Protein AF-A0A0Q9WEP9-F1 (afdb_monomer)

Foldseek 3Di:
DVVVVVVVVVVVVPPDDPDDADDDDDWDDDDPDVQQKDWPDFDWADPDPRDIKTKTKIAGAAKAQWDKDWDFDWDADPPGTDTPDDTDIDTLLVCLVPVVPDPVSNVVCVVFVVQWPSNHHDTDHHRDMTITTDD

Mean predicted aligned error: 8.45 Å

Secondary structure (DSSP, 8-state):
-HHHHHHHHHHHHT-----------------S-TTTEEEEEEEEEE-S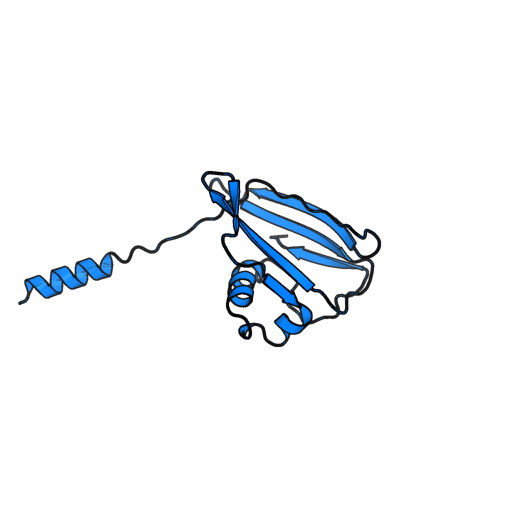SS-EEEEEEEEESS-BS--EEEE--EEEETTEEEESSPPEEEEHHHHHH-GGGSHHHHHHHHHHGGGBS--SPSPBPTT-EEEES--

Structure (mmCIF, N/CA/C/O backbone):
data_AF-A0A0Q9WEP9-F1
#
_entry.id   AF-A0A0Q9WEP9-F1
#
loop_
_atom_site.group_PDB
_atom_site.id
_atom_site.type_symbol
_atom_site.label_atom_id
_atom_site.label_alt_id
_atom_site.label_comp_id
_atom_site.label_asym_id
_atom_site.label_entity_id
_atom_site.label_seq_id
_atom_site.pdbx_PDB_ins_code
_atom_site.Cartn_x
_atom_site.Cartn_y
_atom_site.Cartn_z
_atom_site.occupancy
_atom_site.B_iso_or_equiv
_atom_site.auth_seq_id
_atom_site.auth_comp_id
_atom_site.auth_asym_id
_atom_site.auth_atom_id
_atom_site.pdbx_PDB_model_num
ATOM 1 N N . MET A 1 1 ? 40.816 -26.099 -26.192 1.00 50.97 1 MET A N 1
ATOM 2 C CA . MET A 1 1 ? 39.648 -26.533 -25.386 1.00 50.97 1 MET A CA 1
ATOM 3 C C . MET A 1 1 ? 39.624 -26.036 -23.935 1.00 50.97 1 MET A C 1
ATOM 5 O O . MET A 1 1 ? 38.538 -25.763 -23.463 1.00 50.97 1 MET A O 1
ATOM 9 N N . ARG A 1 2 ? 40.739 -25.862 -23.199 1.00 58.19 2 ARG A N 1
ATOM 10 C CA . ARG A 1 2 ? 40.699 -25.358 -21.796 1.00 58.19 2 ARG A CA 1
ATOM 11 C C . ARG A 1 2 ? 40.365 -23.860 -21.638 1.00 58.19 2 ARG A C 1
ATOM 13 O O . ARG A 1 2 ? 39.718 -23.481 -20.671 1.00 58.19 2 ARG A O 1
ATOM 20 N N . SER A 1 3 ? 40.768 -23.018 -22.593 1.00 58.81 3 SER A N 1
ATOM 21 C CA . SER A 1 3 ? 40.559 -21.557 -22.539 1.00 58.81 3 SER A CA 1
ATOM 22 C C . SER A 1 3 ? 39.092 -21.137 -22.751 1.00 58.81 3 SER A C 1
ATOM 24 O O . SER A 1 3 ? 38.625 -20.189 -22.123 1.00 58.81 3 SER A O 1
ATOM 26 N N . THR A 1 4 ? 38.330 -21.890 -23.551 1.00 59.41 4 THR A N 1
ATOM 27 C CA . THR A 1 4 ? 36.912 -21.609 -23.839 1.00 59.41 4 THR A CA 1
ATOM 28 C C . THR A 1 4 ? 36.014 -21.837 -22.622 1.00 59.41 4 THR A C 1
ATOM 30 O O . THR A 1 4 ? 35.116 -21.040 -22.376 1.00 59.41 4 THR A O 1
ATOM 33 N N . HIS A 1 5 ? 36.288 -22.858 -21.801 1.00 65.56 5 HIS A N 1
ATOM 34 C CA . HIS A 1 5 ? 35.542 -23.092 -20.556 1.00 65.56 5 HIS A CA 1
ATOM 35 C C . HIS A 1 5 ? 35.777 -21.992 -19.514 1.00 65.56 5 HIS A C 1
ATOM 37 O O . HIS A 1 5 ? 34.838 -21.606 -18.824 1.00 65.56 5 HIS A O 1
ATOM 43 N N . LEU A 1 6 ? 36.997 -21.445 -19.435 1.00 61.25 6 LEU A N 1
ATOM 44 C CA . LEU A 1 6 ? 37.319 -20.343 -18.522 1.00 61.25 6 LEU A CA 1
ATOM 45 C C . LEU A 1 6 ? 36.581 -19.053 -18.918 1.00 61.25 6 LEU A C 1
ATOM 47 O O . LEU A 1 6 ? 36.056 -18.348 -18.061 1.00 61.25 6 LEU A O 1
ATOM 51 N N . ALA A 1 7 ? 36.493 -18.779 -20.224 1.00 61.88 7 ALA A N 1
ATOM 52 C CA . ALA A 1 7 ? 35.756 -17.638 -20.759 1.00 61.88 7 ALA A CA 1
ATOM 53 C C . ALA A 1 7 ? 34.242 -17.750 -20.507 1.00 61.88 7 ALA A C 1
ATOM 55 O O . ALA A 1 7 ? 33.616 -16.764 -20.127 1.00 61.88 7 ALA A O 1
ATOM 56 N N . ILE A 1 8 ? 33.664 -18.951 -20.645 1.00 63.12 8 ILE A N 1
ATOM 57 C CA . ILE A 1 8 ? 32.248 -19.214 -20.333 1.00 63.12 8 ILE A CA 1
ATOM 58 C C . ILE A 1 8 ? 31.982 -19.044 -18.830 1.00 63.12 8 ILE A C 1
ATOM 60 O O . ILE A 1 8 ? 31.014 -18.386 -18.459 1.00 63.12 8 ILE A O 1
ATOM 64 N N . LEU A 1 9 ? 32.865 -19.555 -17.963 1.00 62.09 9 LEU A N 1
ATOM 65 C CA . LEU A 1 9 ? 32.737 -19.424 -16.506 1.00 62.09 9 LEU A CA 1
ATOM 66 C C . LEU A 1 9 ? 32.797 -17.949 -16.053 1.00 62.09 9 LEU A C 1
ATOM 68 O O . LEU A 1 9 ? 31.994 -17.502 -15.232 1.00 62.09 9 LEU A O 1
ATOM 72 N N . LEU A 1 10 ? 33.708 -17.165 -16.640 1.00 60.44 10 LEU A N 1
ATOM 73 C CA . LEU A 1 10 ? 33.818 -15.720 -16.408 1.00 60.44 10 LEU A CA 1
ATOM 74 C C . LEU A 1 10 ? 32.613 -14.944 -16.961 1.00 60.44 10 LEU A C 1
ATOM 76 O O . LEU A 1 10 ? 32.211 -13.946 -16.366 1.00 60.44 10 LEU A O 1
ATOM 80 N N . PHE A 1 11 ? 32.015 -15.401 -18.064 1.00 60.25 11 PHE A N 1
ATOM 81 C CA . PHE A 1 11 ? 30.788 -14.823 -18.616 1.00 60.25 11 PHE A CA 1
ATOM 82 C C . PHE A 1 11 ? 29.581 -15.089 -17.703 1.00 60.25 11 PHE A C 1
ATOM 84 O O . PHE A 1 11 ? 28.793 -14.179 -17.457 1.00 60.25 11 PHE A O 1
ATOM 91 N N . THR A 1 12 ? 29.481 -16.285 -17.110 1.00 59.81 12 THR A N 1
ATOM 92 C CA . THR A 1 12 ? 28.426 -16.617 -16.135 1.00 59.81 12 THR A CA 1
ATOM 93 C C . THR A 1 12 ? 28.570 -15.877 -14.802 1.00 59.81 12 THR A C 1
ATOM 95 O O . THR A 1 12 ? 27.563 -15.512 -14.202 1.00 59.81 12 THR A O 1
ATOM 98 N N . LEU A 1 13 ? 29.799 -15.570 -14.361 1.00 58.97 13 LEU A N 1
ATOM 99 C CA . LEU A 1 13 ? 30.054 -14.795 -13.135 1.00 58.97 13 LEU A CA 1
ATOM 100 C C . LEU A 1 13 ? 29.654 -13.310 -13.273 1.00 58.97 13 LEU A C 1
ATOM 102 O O . LEU A 1 13 ? 29.480 -12.615 -12.277 1.00 58.97 13 LEU A O 1
ATOM 106 N N . LYS A 1 14 ? 29.468 -12.824 -14.507 1.00 56.44 14 LYS A N 1
ATOM 107 C CA . LYS A 1 14 ? 28.965 -11.476 -14.806 1.00 56.44 14 LYS A CA 1
ATOM 108 C C . LYS A 1 14 ? 27.436 -11.378 -14.884 1.00 56.44 14 LYS A C 1
ATOM 110 O O . LYS A 1 14 ? 26.941 -10.351 -15.352 1.00 56.44 14 LYS A O 1
ATOM 115 N N . LEU A 1 15 ? 26.671 -12.370 -14.410 1.00 62.28 15 LEU A N 1
ATOM 116 C CA . LEU A 1 15 ? 25.265 -12.135 -14.057 1.00 62.28 15 LEU A CA 1
ATOM 117 C C . LEU A 1 15 ? 25.224 -11.181 -12.852 1.00 62.28 15 LEU A C 1
ATOM 119 O O . LEU A 1 15 ? 25.145 -11.586 -11.696 1.00 62.28 15 LEU A O 1
ATOM 123 N N . GLY A 1 16 ? 25.350 -9.885 -13.133 1.00 63.19 16 GLY A N 1
ATOM 124 C CA . GLY A 1 16 ? 25.212 -8.837 -12.140 1.00 63.19 16 GLY A CA 1
ATOM 125 C C . GLY A 1 16 ? 23.806 -8.875 -11.559 1.00 63.19 16 GLY A C 1
ATOM 126 O O . GLY A 1 16 ? 22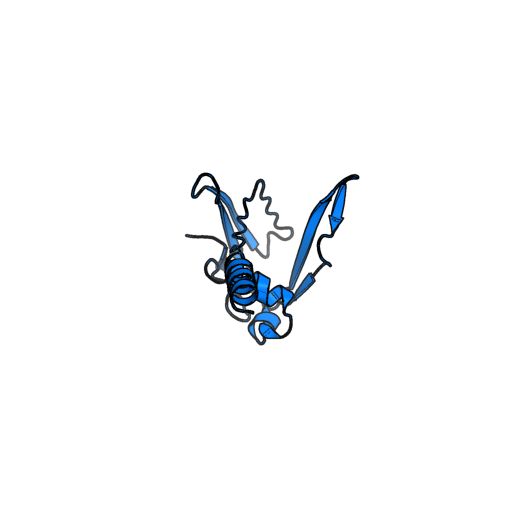.818 -8.820 -12.291 1.00 63.19 16 GLY A O 1
ATOM 127 N N . LEU A 1 17 ? 23.719 -8.962 -10.235 1.00 65.44 17 LEU A N 1
ATOM 128 C CA . LEU A 1 17 ? 22.474 -8.772 -9.509 1.00 65.44 17 LEU A CA 1
ATOM 129 C C . LEU A 1 17 ? 21.984 -7.340 -9.772 1.00 65.44 17 LEU A C 1
ATOM 131 O O . LEU A 1 17 ? 22.562 -6.375 -9.272 1.00 65.44 17 LEU A O 1
ATOM 135 N N . VAL A 1 18 ? 20.934 -7.188 -10.580 1.00 63.19 18 VAL A N 1
ATOM 136 C CA . VAL A 1 18 ? 20.283 -5.890 -10.782 1.00 63.19 18 VAL A CA 1
ATOM 137 C C . VAL A 1 18 ? 19.438 -5.603 -9.547 1.00 63.19 18 VAL A C 1
ATOM 139 O O . VAL A 1 18 ? 18.323 -6.102 -9.409 1.00 63.19 18 VAL A O 1
ATOM 142 N N . VAL A 1 19 ? 19.977 -4.802 -8.630 1.00 69.31 19 VAL A N 1
ATOM 143 C CA . VAL A 1 19 ? 19.222 -4.297 -7.480 1.00 69.31 19 VAL A CA 1
ATOM 144 C C . VAL A 1 19 ? 18.476 -3.039 -7.919 1.00 69.31 19 VAL A C 1
ATOM 146 O O . VAL A 1 19 ? 19.058 -1.963 -8.049 1.00 69.31 19 VAL A O 1
ATOM 149 N N . GLY A 1 20 ? 17.179 -3.178 -8.192 1.00 68.31 20 GLY A N 1
ATOM 150 C CA . GLY A 1 20 ? 16.293 -2.041 -8.428 1.00 68.31 20 GLY A CA 1
ATOM 151 C C . GLY A 1 20 ? 15.905 -1.372 -7.108 1.00 68.31 20 GLY A C 1
ATOM 152 O O . GLY A 1 20 ? 15.468 -2.050 -6.183 1.00 68.31 20 GLY A O 1
ATOM 153 N N . SER A 1 21 ? 16.039 -0.046 -7.022 1.00 74.75 21 SER A N 1
ATOM 154 C CA . SER A 1 21 ? 15.514 0.755 -5.906 1.00 74.75 21 SER A CA 1
ATOM 155 C C . SER A 1 21 ? 14.370 1.631 -6.401 1.00 74.75 21 SER A C 1
ATOM 157 O O . SER A 1 21 ? 14.498 2.298 -7.428 1.00 74.75 21 SER A O 1
ATOM 159 N N . PHE A 1 22 ? 13.271 1.667 -5.651 1.00 81.62 22 PHE A N 1
ATOM 160 C CA . PHE A 1 22 ? 12.124 2.527 -5.930 1.00 81.62 22 PHE A CA 1
ATOM 161 C C . PHE A 1 22 ? 12.108 3.702 -4.955 1.00 81.62 22 PHE A C 1
ATOM 163 O O . PHE A 1 22 ? 12.364 3.531 -3.764 1.00 81.62 22 PHE A O 1
ATOM 170 N N . LYS A 1 23 ? 11.818 4.902 -5.467 1.00 87.81 23 LYS A N 1
ATOM 171 C CA . LYS A 1 23 ? 11.669 6.113 -4.659 1.00 87.81 23 LYS A CA 1
ATOM 172 C C . LYS A 1 23 ? 10.412 6.857 -5.080 1.00 87.81 23 LYS A C 1
ATOM 174 O O . LYS A 1 23 ? 10.289 7.277 -6.230 1.00 87.81 23 LYS A O 1
ATOM 179 N N . PHE A 1 24 ? 9.497 7.040 -4.139 1.00 91.12 24 PHE A N 1
ATOM 180 C CA . PHE A 1 24 ? 8.252 7.768 -4.365 1.00 91.12 24 PHE A CA 1
ATOM 181 C C . PHE A 1 24 ? 8.497 9.279 -4.300 1.00 91.12 24 PHE A C 1
ATOM 183 O O . PHE A 1 24 ? 9.245 9.748 -3.445 1.00 91.12 24 PHE A O 1
ATOM 190 N N . GLN A 1 25 ? 7.905 10.052 -5.208 1.00 91.38 25 GLN A N 1
ATOM 191 C CA . GLN A 1 25 ? 8.075 11.514 -5.231 1.00 91.38 25 GLN A CA 1
ATOM 192 C C . GLN A 1 25 ? 6.856 12.254 -4.693 1.00 91.38 25 GLN A C 1
ATOM 194 O O . GLN A 1 25 ? 7.005 13.284 -4.047 1.00 91.38 25 GLN A O 1
ATOM 199 N N . ASN A 1 26 ? 5.666 11.728 -4.967 1.00 93.25 26 ASN A N 1
ATOM 200 C CA . ASN A 1 26 ? 4.408 12.319 -4.555 1.00 93.25 26 ASN A CA 1
ATOM 201 C C . ASN A 1 26 ? 3.427 11.211 -4.162 1.00 93.25 26 ASN A C 1
ATOM 203 O O . ASN A 1 26 ? 3.511 10.097 -4.685 1.00 93.25 26 ASN A O 1
ATOM 207 N N . LEU A 1 27 ? 2.531 11.529 -3.236 1.00 94.75 27 LEU A N 1
ATOM 208 C CA . LEU A 1 27 ? 1.476 10.659 -2.748 1.00 94.75 27 LEU A CA 1
ATOM 209 C C . LEU A 1 27 ? 0.246 11.522 -2.468 1.00 94.75 27 LEU A C 1
ATOM 211 O O . LEU A 1 27 ? 0.327 12.495 -1.725 1.00 94.75 27 LEU A O 1
ATOM 215 N N . GLU A 1 28 ? -0.882 11.132 -3.045 1.00 95.25 28 GLU A N 1
ATOM 216 C CA . GLU A 1 28 ? -2.175 11.772 -2.841 1.00 95.25 28 GLU A CA 1
ATOM 217 C C . GLU A 1 28 ? -3.193 10.693 -2.470 1.00 95.25 28 GLU A C 1
ATOM 219 O O . GLU A 1 28 ? -3.284 9.666 -3.146 1.00 95.25 28 GLU A O 1
ATOM 224 N N . CYS A 1 29 ? -3.943 10.915 -1.391 1.00 95.00 29 CYS A N 1
ATOM 225 C CA . CYS A 1 29 ? -4.970 9.994 -0.919 1.00 95.00 29 CYS A CA 1
ATOM 226 C C . CYS A 1 29 ? -6.302 10.720 -0.826 1.00 95.00 29 CYS A C 1
ATOM 228 O O . CYS A 1 29 ? -6.410 11.749 -0.161 1.00 9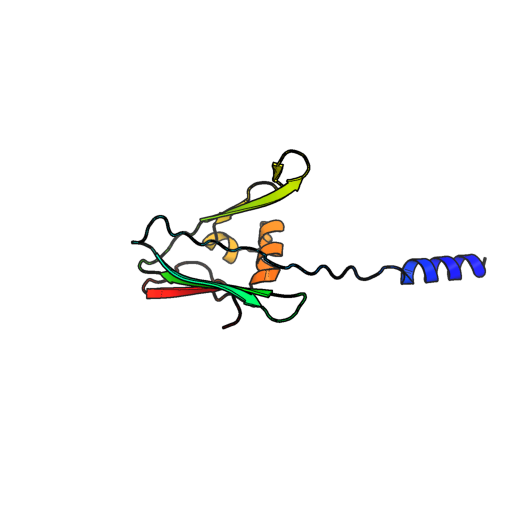5.00 29 CYS A O 1
ATOM 230 N N . THR A 1 30 ? -7.328 10.159 -1.454 1.00 94.25 30 THR A N 1
ATOM 231 C CA . THR A 1 30 ? -8.678 10.714 -1.443 1.00 94.25 30 THR A CA 1
ATOM 232 C C . THR A 1 30 ? -9.678 9.634 -1.058 1.00 94.25 30 THR A C 1
ATOM 234 O O . THR A 1 30 ? -9.571 8.480 -1.470 1.00 94.25 30 THR A O 1
ATOM 237 N N . VAL A 1 31 ? -10.660 10.010 -0.239 1.00 93.94 31 VAL A N 1
ATOM 238 C CA . VAL A 1 31 ? -11.793 9.148 0.099 1.00 93.94 31 VAL A CA 1
ATOM 239 C C . VAL A 1 31 ? -13.049 9.784 -0.466 1.00 93.94 31 VAL A C 1
ATOM 241 O O . VAL A 1 31 ? -13.488 10.836 -0.012 1.00 93.94 31 VAL A O 1
ATOM 244 N N . HIS A 1 32 ? -13.633 9.129 -1.466 1.00 93.00 32 HIS A N 1
ATOM 245 C CA . HIS A 1 32 ? -14.828 9.629 -2.146 1.00 93.00 32 HIS A CA 1
ATOM 246 C C . HIS A 1 32 ? -16.107 9.462 -1.321 1.00 93.00 32 HIS A C 1
ATOM 248 O O . HIS A 1 32 ? -17.062 10.204 -1.522 1.00 93.00 32 HIS A O 1
ATOM 254 N N . ILE A 1 33 ? -16.133 8.498 -0.394 1.00 92.69 33 ILE A N 1
ATOM 255 C CA . ILE A 1 33 ? -17.293 8.211 0.457 1.00 92.69 33 ILE A CA 1
ATOM 256 C C . ILE A 1 33 ? -16.852 8.277 1.929 1.00 92.69 33 ILE A C 1
ATOM 258 O O . ILE A 1 33 ? -16.525 7.246 2.522 1.00 92.69 33 ILE A O 1
ATOM 262 N N . PRO A 1 34 ? -16.856 9.475 2.550 1.00 92.38 34 PRO A N 1
ATOM 263 C CA . PRO A 1 34 ? -16.369 9.684 3.921 1.00 92.38 34 PRO A CA 1
ATOM 264 C C . PRO A 1 34 ? -17.143 8.926 5.005 1.00 92.38 34 PRO A C 1
ATOM 266 O O . PRO A 1 34 ? -16.714 8.876 6.160 1.00 92.38 34 PRO A O 1
ATOM 269 N N . ARG A 1 35 ? -18.311 8.377 4.653 1.00 94.44 35 ARG A N 1
ATOM 270 C CA . ARG A 1 35 ? -19.125 7.532 5.526 1.00 94.44 35 ARG A CA 1
ATOM 271 C C . ARG A 1 35 ? -18.497 6.154 5.751 1.00 94.44 35 ARG A C 1
ATOM 273 O O . ARG A 1 35 ? -18.651 5.621 6.838 1.00 94.44 35 ARG A O 1
ATOM 280 N N . ILE A 1 36 ? -17.783 5.610 4.762 1.00 92.50 36 ILE A N 1
ATOM 281 C CA . ILE A 1 36 ? -17.214 4.253 4.822 1.00 92.50 36 ILE A CA 1
ATOM 282 C C . ILE A 1 36 ? -15.840 4.269 5.497 1.00 92.50 36 ILE A C 1
ATOM 284 O O . ILE A 1 36 ? -15.540 3.398 6.310 1.00 92.50 36 ILE A O 1
ATOM 288 N N . ALA A 1 37 ? -15.011 5.266 5.183 1.00 94.94 37 ALA A N 1
ATOM 289 C CA . ALA A 1 37 ? -13.663 5.385 5.726 1.00 94.94 37 ALA A CA 1
ATOM 290 C C . ALA A 1 37 ? -13.216 6.850 5.859 1.00 94.94 37 ALA A C 1
ATOM 292 O O . ALA A 1 37 ? -13.806 7.754 5.263 1.00 94.94 37 ALA A O 1
ATOM 293 N N . SER A 1 38 ? -12.155 7.089 6.625 1.00 96.25 38 SER A N 1
ATOM 294 C CA . SER A 1 38 ? -11.385 8.339 6.641 1.00 96.25 38 SER A CA 1
ATOM 295 C C . SER A 1 38 ? -9.890 8.056 6.508 1.00 96.25 38 SER A C 1
ATOM 297 O O . SER A 1 38 ? -9.419 6.984 6.881 1.00 96.25 38 SER A O 1
ATOM 299 N N . VAL A 1 39 ? -9.143 9.010 5.949 1.00 96.50 39 VAL A N 1
ATOM 300 C CA . VAL A 1 39 ? -7.676 8.948 5.884 1.00 96.50 39 VAL A CA 1
ATOM 301 C C . VAL A 1 39 ? -7.117 9.608 7.139 1.00 96.50 39 VAL A C 1
ATOM 303 O O . VAL A 1 39 ? -7.333 10.798 7.337 1.00 96.50 39 VAL A O 1
ATOM 306 N N . GLU A 1 40 ? -6.405 8.846 7.963 1.00 95.38 40 GLU A N 1
ATOM 307 C CA . GLU A 1 40 ? -5.715 9.344 9.163 1.00 95.38 40 GLU A CA 1
ATOM 308 C C . GLU A 1 40 ? -4.262 9.717 8.851 1.00 95.38 40 GLU A C 1
ATOM 310 O O . GLU A 1 40 ? -3.736 10.711 9.346 1.00 95.38 40 GLU A O 1
ATOM 315 N N . GLU A 1 41 ? -3.603 8.935 7.993 1.00 95.06 41 GLU A N 1
ATOM 316 C CA . GLU A 1 41 ? -2.233 9.197 7.561 1.00 95.06 41 GLU A CA 1
ATOM 317 C C . GLU A 1 41 ? -2.101 8.941 6.061 1.00 95.06 41 GLU A C 1
ATOM 319 O O . GLU A 1 41 ? -2.538 7.912 5.548 1.00 95.06 41 GLU A O 1
ATOM 324 N N . CYS A 1 42 ? -1.501 9.896 5.354 1.00 96.25 42 CYS A N 1
ATOM 325 C CA . CYS A 1 42 ? -1.134 9.776 3.949 1.00 96.25 42 CYS A CA 1
ATOM 326 C C . CYS A 1 42 ? 0.116 10.610 3.700 1.00 96.25 42 CYS A C 1
ATOM 328 O O . CYS A 1 42 ? 0.044 11.815 3.455 1.00 96.25 42 CYS A O 1
ATOM 330 N N . ARG A 1 43 ? 1.287 9.987 3.831 1.00 95.19 43 ARG A N 1
ATOM 331 C CA . ARG A 1 43 ? 2.558 10.682 3.608 1.00 95.19 43 ARG A CA 1
ATOM 332 C C . ARG A 1 43 ? 3.674 9.749 3.177 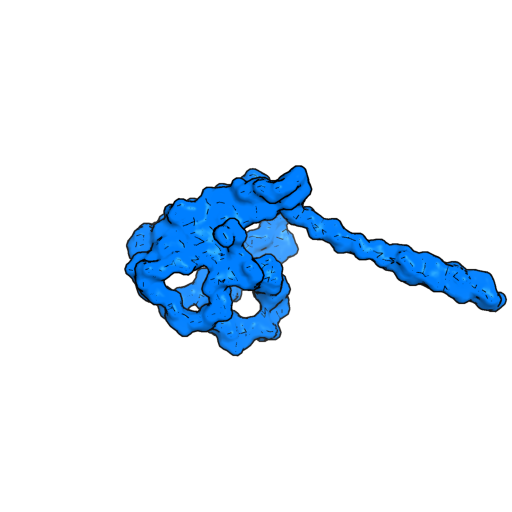1.00 95.19 43 ARG A C 1
ATOM 334 O O . ARG A 1 43 ? 3.640 8.542 3.398 1.00 95.19 43 ARG A O 1
ATOM 341 N N . ILE A 1 44 ? 4.712 10.353 2.614 1.00 94.56 44 ILE A N 1
ATOM 342 C CA . ILE A 1 44 ? 5.971 9.685 2.297 1.00 94.56 44 ILE A CA 1
ATOM 343 C C . ILE A 1 44 ? 6.964 9.974 3.425 1.00 94.56 44 ILE A C 1
ATOM 345 O O . ILE A 1 44 ? 7.235 11.134 3.736 1.00 94.56 44 ILE A O 1
ATOM 349 N N . ARG A 1 45 ? 7.541 8.928 4.018 1.00 91.50 45 ARG A N 1
ATOM 350 C CA . ARG A 1 45 ? 8.595 9.024 5.035 1.00 91.50 45 ARG A CA 1
ATOM 351 C C . ARG A 1 45 ? 9.945 8.661 4.418 1.00 91.50 45 ARG A C 1
ATOM 353 O O . ARG A 1 45 ? 10.110 7.578 3.866 1.00 91.50 45 ARG A O 1
ATOM 360 N N . ALA A 1 46 ? 10.930 9.551 4.508 1.00 91.06 46 ALA A N 1
ATOM 361 C CA . ALA A 1 46 ? 12.291 9.243 4.071 1.00 91.06 46 ALA A CA 1
ATOM 362 C C . ALA A 1 46 ? 12.983 8.308 5.079 1.00 91.06 46 ALA A C 1
ATOM 364 O O . ALA A 1 46 ? 12.952 8.578 6.278 1.00 91.06 46 ALA A O 1
ATOM 365 N N . ILE A 1 47 ? 13.613 7.233 4.590 1.00 89.25 47 ILE A N 1
ATOM 366 C CA . ILE A 1 47 ? 14.453 6.340 5.408 1.00 89.25 47 ILE A CA 1
ATOM 367 C C . ILE A 1 47 ? 15.921 6.742 5.236 1.00 89.25 47 ILE A C 1
ATOM 369 O O . ILE A 1 47 ? 16.635 6.965 6.208 1.00 89.25 47 ILE A O 1
ATOM 373 N N . ASN A 1 48 ? 16.372 6.869 3.987 1.00 88.06 48 ASN A N 1
ATOM 374 C CA . ASN A 1 48 ? 17.718 7.315 3.636 1.00 88.06 48 ASN A CA 1
ATOM 375 C C . ASN A 1 48 ? 17.692 8.101 2.305 1.00 88.06 48 ASN A C 1
ATOM 377 O O . ASN A 1 48 ? 16.631 8.491 1.813 1.00 88.06 48 ASN A O 1
ATOM 381 N N . ARG A 1 49 ? 18.860 8.377 1.705 1.00 83.38 49 ARG A N 1
ATOM 382 C CA . ARG A 1 49 ? 18.944 9.169 0.459 1.00 83.38 49 ARG A CA 1
ATOM 383 C C . ARG A 1 49 ? 18.254 8.496 -0.737 1.00 83.38 49 ARG A C 1
ATOM 385 O O . ARG A 1 49 ? 17.713 9.199 -1.598 1.00 83.38 49 ARG A O 1
ATOM 392 N N . THR A 1 50 ? 18.262 7.167 -0.796 1.00 84.19 50 THR A N 1
ATOM 393 C CA . THR A 1 50 ? 17.799 6.373 -1.946 1.00 84.19 50 THR A CA 1
ATOM 394 C C . THR A 1 50 ? 16.447 5.701 -1.718 1.00 84.19 50 THR A C 1
ATOM 396 O O . THR A 1 50 ? 15.784 5.359 -2.694 1.00 84.19 50 THR A O 1
ATOM 399 N N . GLN A 1 51 ? 16.012 5.571 -0.465 1.00 87.25 51 GLN A N 1
ATOM 400 C CA . GLN A 1 51 ? 14.825 4.827 -0.062 1.00 87.25 51 GLN A CA 1
ATOM 401 C C . GLN A 1 51 ? 13.884 5.686 0.774 1.00 87.25 51 GLN A C 1
ATOM 403 O O . GLN A 1 51 ? 14.279 6.421 1.688 1.00 87.25 51 GLN A O 1
ATOM 408 N N . ASN A 1 52 ? 12.604 5.544 0.473 1.00 91.69 52 ASN A N 1
ATOM 409 C CA . ASN A 1 52 ? 11.515 6.085 1.255 1.00 91.69 52 ASN A CA 1
ATOM 410 C C . ASN A 1 52 ? 10.387 5.064 1.359 1.00 91.69 52 ASN A C 1
ATOM 412 O O . ASN A 1 52 ? 10.355 4.070 0.638 1.00 91.69 52 ASN A O 1
ATOM 416 N N . LEU A 1 53 ? 9.487 5.327 2.293 1.00 89.81 53 LEU A N 1
ATOM 417 C CA . LEU A 1 53 ? 8.364 4.477 2.620 1.00 89.81 53 LEU A CA 1
ATOM 418 C C . LEU A 1 53 ? 7.067 5.260 2.486 1.00 89.81 53 LEU A C 1
ATOM 420 O O . LEU A 1 53 ? 7.029 6.466 2.741 1.00 89.81 53 LEU A O 1
ATOM 424 N N . LEU A 1 54 ? 6.013 4.563 2.089 1.00 92.56 54 LEU A N 1
ATOM 425 C CA . LEU A 1 54 ? 4.658 5.088 2.116 1.00 92.56 54 LEU A CA 1
ATOM 426 C C . LEU A 1 54 ? 4.047 4.752 3.474 1.00 92.56 54 LEU A C 1
ATOM 428 O O . LEU A 1 54 ? 4.063 3.590 3.862 1.00 92.56 54 LEU A O 1
ATOM 432 N N . ASN A 1 55 ? 3.515 5.760 4.160 1.00 94.12 55 ASN A N 1
ATOM 433 C CA . ASN A 1 55 ? 2.691 5.584 5.346 1.00 94.12 55 ASN A CA 1
ATOM 434 C C . ASN A 1 55 ? 1.254 5.965 4.988 1.00 94.12 55 ASN A C 1
ATOM 436 O O . ASN A 1 55 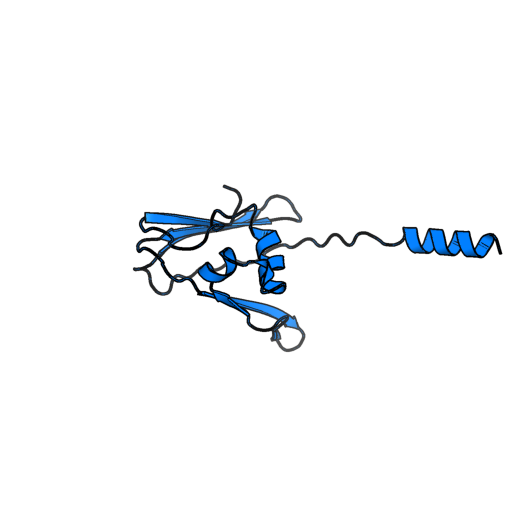? 0.959 7.132 4.705 1.00 94.12 55 ASN A O 1
ATOM 440 N N . LEU A 1 56 ? 0.384 4.964 4.992 1.00 94.88 56 LEU A N 1
ATOM 441 C CA . LEU A 1 56 ? -1.047 5.068 4.770 1.00 94.88 56 LEU A CA 1
ATOM 442 C C . LEU A 1 56 ? -1.767 4.460 5.965 1.00 94.88 56 LEU A C 1
ATOM 444 O O . LEU A 1 56 ? -1.522 3.305 6.310 1.00 94.88 56 LEU A O 1
ATOM 448 N N . ARG A 1 57 ? -2.685 5.218 6.554 1.00 95.44 57 ARG A N 1
ATOM 449 C CA . ARG A 1 57 ? -3.565 4.749 7.620 1.00 95.44 57 ARG A CA 1
ATOM 450 C C . ARG A 1 57 ? -4.984 5.180 7.313 1.00 95.44 57 ARG A C 1
ATOM 452 O O . ARG A 1 57 ? -5.272 6.373 7.231 1.00 95.44 57 ARG A O 1
ATOM 459 N N . LEU A 1 58 ? -5.859 4.204 7.118 1.00 94.94 58 LEU A N 1
ATOM 460 C CA . LEU A 1 58 ? -7.277 4.405 6.856 1.00 94.94 58 LEU A CA 1
ATOM 461 C C . LEU A 1 58 ? -8.070 3.925 8.065 1.00 94.94 58 LEU A C 1
ATOM 463 O O . LEU A 1 58 ? -7.889 2.795 8.504 1.00 94.94 58 LEU A O 1
ATOM 467 N N . HIS A 1 59 ? -8.964 4.760 8.577 1.00 95.81 59 HIS A N 1
ATOM 468 C CA . HIS A 1 59 ? -9.918 4.379 9.609 1.00 95.81 59 HIS A CA 1
ATOM 469 C C . HIS A 1 59 ? -11.235 3.954 8.955 1.00 95.81 59 HIS A C 1
ATOM 471 O O . HIS A 1 59 ? -11.880 4.748 8.266 1.00 95.81 59 HIS A O 1
ATOM 477 N N . LEU A 1 60 ? -11.626 2.698 9.151 1.00 95.38 60 LEU A N 1
ATOM 478 C CA . LEU A 1 60 ? -12.881 2.149 8.651 1.00 95.38 60 LEU A CA 1
ATOM 479 C C . LEU A 1 60 ? -14.014 2.498 9.609 1.00 95.38 60 LEU A C 1
ATOM 481 O O . LEU A 1 60 ? -13.960 2.165 10.786 1.00 95.38 60 LEU A O 1
ATOM 485 N N . LYS A 1 61 ? -15.074 3.118 9.100 1.00 95.69 61 LYS A N 1
ATOM 486 C CA . LYS A 1 61 ? -16.270 3.472 9.881 1.00 95.69 61 LYS A CA 1
ATOM 487 C C . LYS A 1 61 ? -17.380 2.432 9.749 1.00 95.69 61 LYS A C 1
ATOM 489 O O . LYS A 1 61 ? -18.196 2.284 10.650 1.00 95.69 61 LYS A O 1
ATOM 494 N N . GLU A 1 62 ? -17.398 1.697 8.641 1.00 95.00 62 GLU A N 1
ATOM 495 C CA . GLU A 1 62 ? -18.351 0.619 8.371 1.00 95.00 62 GLU A CA 1
ATOM 496 C C . GLU A 1 62 ? -17.609 -0.693 8.083 1.00 95.00 62 GLU A C 1
ATOM 498 O O . GLU A 1 62 ? -16.445 -0.691 7.680 1.00 95.00 62 GLU A O 1
ATOM 503 N N . THR A 1 63 ? -18.284 -1.826 8.302 1.00 94.19 63 THR A N 1
ATOM 504 C CA . THR A 1 63 ? -17.710 -3.150 8.023 1.00 94.19 63 THR A CA 1
ATOM 505 C C . THR A 1 63 ? -17.719 -3.403 6.520 1.00 94.19 63 THR A C 1
ATOM 507 O O . THR A 1 63 ? -18.770 -3.329 5.883 1.00 94.19 63 THR A O 1
ATOM 510 N N . ILE A 1 64 ? -16.563 -3.743 5.954 1.00 91.94 64 ILE A N 1
ATOM 511 C CA . ILE A 1 64 ? -16.402 -4.026 4.527 1.00 91.94 64 ILE A CA 1
ATOM 512 C C . ILE A 1 64 ? -16.366 -5.542 4.322 1.00 91.94 64 ILE A C 1
ATOM 514 O O . ILE A 1 64 ? -15.416 -6.220 4.714 1.00 91.94 64 ILE A O 1
ATOM 518 N N . SER A 1 65 ? -17.411 -6.074 3.687 1.00 91.50 65 SER A N 1
ATOM 519 C CA . SER A 1 65 ? -17.536 -7.498 3.342 1.00 91.50 65 SER A CA 1
ATOM 520 C C . SER A 1 65 ? -17.025 -7.832 1.939 1.00 91.50 65 SER A C 1
ATOM 522 O O . SER A 1 65 ? -16.664 -8.978 1.682 1.00 91.50 65 SER A O 1
ATOM 524 N N . ASN A 1 66 ? -16.969 -6.846 1.039 1.00 89.88 66 ASN A N 1
ATOM 525 C CA . ASN A 1 66 ? -16.356 -6.972 -0.278 1.00 89.88 66 ASN A CA 1
ATOM 526 C C . ASN A 1 66 ? -15.493 -5.741 -0.568 1.00 89.88 66 ASN A C 1
ATOM 528 O O . ASN A 1 66 ? -15.970 -4.611 -0.463 1.00 89.88 66 ASN A O 1
ATOM 532 N N . LEU A 1 67 ? -14.232 -5.966 -0.934 1.00 90.25 67 LEU A N 1
ATOM 533 C CA . LEU A 1 67 ? -13.282 -4.911 -1.251 1.00 90.25 67 LEU A CA 1
ATOM 534 C C . LEU A 1 67 ? -12.658 -5.175 -2.619 1.00 90.25 67 LEU A C 1
ATOM 536 O O . LEU A 1 67 ? -11.921 -6.142 -2.800 1.00 90.25 67 LEU A O 1
ATOM 540 N N . GLN A 1 68 ? -12.917 -4.284 -3.574 1.00 91.94 68 GLN A N 1
ATOM 541 C CA . GLN A 1 68 ? -12.308 -4.326 -4.899 1.00 91.94 68 GLN A CA 1
ATOM 542 C C . GLN A 1 68 ? -11.267 -3.218 -5.042 1.00 91.94 68 GLN A C 1
ATOM 544 O O . GLN A 1 68 ? -11.567 -2.039 -4.866 1.00 91.94 68 GLN A O 1
ATOM 549 N N . VAL A 1 69 ? -10.054 -3.596 -5.435 1.00 91.19 69 VAL A N 1
ATOM 550 C CA . VAL A 1 69 ? -8.962 -2.675 -5.742 1.00 91.19 69 VAL A CA 1
ATOM 551 C C . VAL A 1 69 ? -8.763 -2.608 -7.246 1.00 91.19 69 VAL A C 1
ATOM 553 O O . VAL A 1 69 ? -8.534 -3.619 -7.912 1.00 91.19 69 VAL A O 1
ATOM 556 N N . ASN A 1 70 ? -8.828 -1.390 -7.774 1.00 92.75 70 ASN A N 1
ATOM 557 C CA . ASN A 1 70 ? -8.514 -1.088 -9.162 1.00 92.75 70 ASN A CA 1
ATOM 558 C C . ASN A 1 70 ? -7.152 -0.400 -9.210 1.00 92.75 70 ASN A C 1
ATOM 560 O O . ASN A 1 70 ? -6.989 0.703 -8.697 1.00 92.75 70 ASN A O 1
ATOM 564 N N . PHE A 1 71 ? -6.177 -1.050 -9.832 1.00 91.06 71 PHE A N 1
ATOM 565 C CA . PHE A 1 71 ? -4.804 -0.576 -9.893 1.00 91.06 71 PHE A CA 1
ATOM 566 C C . PHE A 1 71 ? -4.370 -0.329 -11.339 1.00 91.06 71 PHE A C 1
ATOM 568 O O . PHE A 1 71 ? -4.707 -1.086 -12.256 1.00 91.06 71 PHE A O 1
ATOM 575 N N . LYS A 1 72 ? -3.616 0.753 -11.553 1.00 91.75 72 LYS A N 1
ATOM 576 C CA . LYS A 1 72 ? -3.104 1.155 -12.864 1.00 91.75 72 LYS A CA 1
ATOM 577 C C . LYS A 1 72 ? -1.702 1.730 -12.710 1.00 91.75 72 LYS A C 1
ATOM 579 O O . LYS A 1 72 ? -1.510 2.682 -11.963 1.00 91.75 72 LYS A O 1
ATOM 584 N N . ILE A 1 73 ? -0.745 1.184 -13.459 1.00 90.38 73 ILE A N 1
ATOM 585 C CA . ILE A 1 73 ? 0.602 1.753 -13.556 1.00 90.38 73 ILE A CA 1
ATOM 586 C C . ILE A 1 73 ? 0.693 2.560 -14.836 1.00 90.38 73 ILE A C 1
ATOM 588 O O . ILE A 1 73 ? 0.441 2.046 -15.927 1.00 90.38 73 ILE A O 1
ATOM 592 N N . LEU A 1 74 ? 1.090 3.816 -14.696 1.00 92.00 74 LEU A N 1
ATOM 593 C CA . LEU A 1 74 ? 1.385 4.702 -15.806 1.00 92.00 74 LEU A CA 1
ATOM 594 C C . LEU A 1 74 ? 2.882 5.002 -15.816 1.00 92.00 74 LEU A C 1
ATOM 596 O O . LEU A 1 74 ? 3.474 5.287 -14.777 1.00 92.00 74 LEU A O 1
ATOM 600 N N . LYS A 1 75 ? 3.485 4.967 -16.998 1.00 92.25 75 LYS A N 1
ATOM 601 C CA . LYS A 1 75 ? 4.853 5.400 -17.248 1.00 92.25 75 LYS A CA 1
ATOM 602 C C . LYS A 1 75 ? 4.817 6.675 -18.077 1.00 92.25 75 LYS A C 1
ATOM 604 O O . LYS A 1 75 ? 4.042 6.801 -19.024 1.00 92.25 75 LYS A O 1
ATOM 609 N N . ARG A 1 76 ? 5.654 7.641 -17.706 1.00 91.75 76 ARG A N 1
ATOM 610 C CA . ARG A 1 76 ? 5.808 8.879 -18.468 1.00 91.75 76 ARG A CA 1
ATOM 611 C C . ARG A 1 76 ? 6.769 8.643 -19.626 1.00 91.75 76 ARG A C 1
ATOM 613 O O . ARG A 1 76 ? 7.912 8.250 -19.408 1.00 91.75 76 ARG A O 1
ATOM 620 N N . GLU A 1 77 ? 6.304 8.903 -20.838 1.00 93.12 77 GLU A N 1
ATOM 621 C CA . GLU A 1 77 ? 7.079 8.779 -22.074 1.00 93.12 77 GLU A CA 1
ATOM 622 C C . GLU A 1 77 ? 6.890 10.038 -22.935 1.00 93.12 77 GLU A C 1
ATOM 624 O O . GLU A 1 77 ? 6.191 10.979 -22.538 1.00 93.12 77 GLU A O 1
ATOM 629 N N . ARG A 1 78 ? 7.544 10.102 -24.105 1.00 91.75 78 ARG A N 1
ATOM 630 C CA . ARG A 1 78 ? 7.345 11.230 -25.029 1.00 91.75 78 ARG A CA 1
ATOM 631 C C . ARG A 1 78 ? 5.858 11.316 -25.385 1.00 91.75 78 ARG A C 1
ATOM 633 O O . ARG A 1 78 ? 5.265 10.321 -25.779 1.00 91.75 78 ARG A O 1
ATOM 640 N N . GLY A 1 79 ? 5.262 12.493 -25.214 1.00 92.00 79 GLY A N 1
ATOM 641 C CA . GLY A 1 79 ? 3.839 12.711 -25.493 1.00 92.00 79 GLY A CA 1
ATOM 642 C C . GLY A 1 79 ? 2.879 12.447 -24.327 1.00 92.00 79 GLY A C 1
ATOM 643 O O . GLY A 1 79 ? 1.691 12.686 -24.497 1.00 92.00 79 GLY A O 1
ATOM 644 N N . GLY A 1 80 ? 3.348 12.028 -23.140 1.00 93.25 80 GLY A N 1
ATOM 645 C CA . GLY A 1 80 ? 2.514 12.001 -21.928 1.00 93.25 80 GLY A CA 1
ATOM 646 C C . GLY A 1 80 ? 2.591 10.718 -21.098 1.00 93.25 80 GLY A C 1
ATOM 647 O O . GLY A 1 80 ? 3.608 10.019 -21.076 1.00 93.25 80 GLY A O 1
ATOM 648 N N . TRP A 1 81 ? 1.514 10.442 -20.359 1.00 92.50 81 TRP A N 1
ATOM 649 C CA . TRP A 1 81 ? 1.378 9.266 -19.497 1.00 92.50 81 TRP A CA 1
ATOM 650 C C . TRP A 1 81 ? 0.777 8.092 -20.269 1.00 92.50 81 TRP A C 1
ATOM 652 O O . TRP A 1 81 ? -0.376 8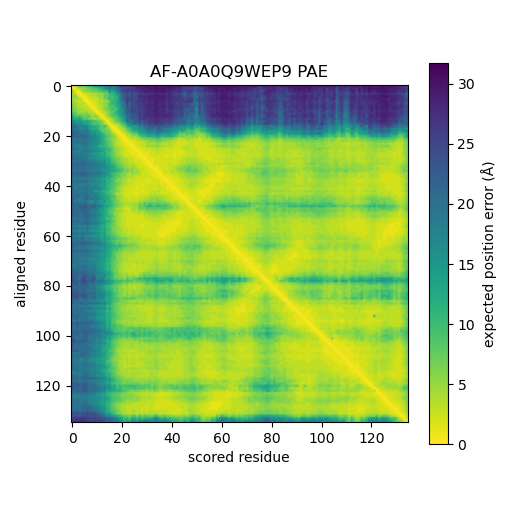.149 -20.690 1.00 92.50 81 TRP A O 1
ATOM 662 N N . HIS A 1 82 ? 1.536 7.007 -20.391 1.00 91.75 82 HIS A N 1
ATOM 663 C CA . HIS A 1 82 ? 1.122 5.787 -21.078 1.00 91.75 82 HIS A CA 1
ATOM 664 C C . HIS A 1 82 ? 0.970 4.638 -20.072 1.00 91.75 82 HIS A C 1
ATOM 666 O O . HIS A 1 82 ? 1.740 4.570 -19.112 1.00 91.75 82 HIS A O 1
ATOM 672 N N . PRO A 1 83 ? -0.006 3.727 -20.227 1.00 91.00 83 PRO A N 1
ATOM 673 C CA . PRO A 1 83 ? -0.108 2.547 -19.372 1.00 91.00 83 PRO A CA 1
ATOM 674 C C . PRO A 1 83 ? 1.145 1.675 -19.487 1.00 91.00 83 PRO A C 1
ATOM 676 O O . PRO A 1 83 ? 1.476 1.208 -20.570 1.00 91.00 83 PRO A O 1
ATOM 679 N N . PHE A 1 84 ? 1.838 1.450 -18.369 1.00 86.88 84 PHE A N 1
ATOM 680 C CA . PHE A 1 84 ? 2.966 0.514 -18.324 1.00 86.88 84 PHE A CA 1
ATOM 681 C C . PHE A 1 84 ? 2.478 -0.938 -18.280 1.00 86.88 84 PHE A C 1
ATOM 683 O O . PHE A 1 84 ? 3.071 -1.820 -18.889 1.00 86.88 84 PHE A O 1
ATOM 690 N N . LEU A 1 85 ? 1.372 -1.166 -17.567 1.00 85.56 85 LEU A N 1
ATOM 691 C CA . LEU A 1 85 ? 0.656 -2.436 -17.494 1.00 85.56 85 LEU A CA 1
ATOM 692 C C . LEU A 1 85 ? -0.840 -2.199 -17.718 1.00 85.56 85 LEU A C 1
ATOM 694 O O . LEU A 1 85 ? -1.334 -1.071 -17.609 1.00 85.56 85 LEU A O 1
ATOM 698 N N . TYR A 1 86 ? -1.567 -3.279 -18.006 1.00 84.75 86 TYR A N 1
ATOM 699 C CA . TYR A 1 86 ? -3.024 -3.247 -18.083 1.00 84.75 86 TYR A CA 1
ATOM 700 C C . TYR A 1 86 ? -3.643 -2.876 -16.728 1.00 84.75 86 TYR A C 1
ATOM 702 O O . TYR A 1 86 ? -3.067 -3.121 -15.666 1.00 84.75 86 TYR A O 1
ATOM 710 N N . SER A 1 87 ? -4.832 -2.265 -16.758 1.00 89.38 87 SER A N 1
ATOM 711 C CA . SER A 1 87 ? -5.575 -1.974 -15.530 1.00 89.38 87 SER A CA 1
ATOM 712 C C . SER A 1 87 ? -6.010 -3.284 -14.883 1.00 89.38 87 SER A C 1
ATOM 714 O O . SER A 1 87 ? -6.673 -4.105 -15.514 1.00 89.38 87 SER A O 1
ATOM 716 N N . MET A 1 88 ? -5.623 -3.476 -13.627 1.00 88.88 88 MET A N 1
ATOM 717 C CA . MET A 1 88 ? -5.940 -4.676 -12.866 1.00 88.88 88 MET A CA 1
ATOM 718 C C . MET A 1 88 ? -7.091 -4.383 -11.914 1.00 88.88 88 MET A C 1
ATOM 720 O O . MET A 1 88 ? -7.040 -3.401 -11.175 1.00 88.88 88 MET A O 1
ATOM 724 N N . LYS A 1 89 ? -8.102 -5.252 -11.911 1.00 92.12 89 LYS A N 1
ATOM 725 C CA . LYS A 1 89 ? -9.175 -5.251 -10.914 1.00 92.12 89 LYS A CA 1
ATOM 726 C C . LYS A 1 89 ? -9.028 -6.498 -10.058 1.00 92.12 89 LYS A C 1
ATOM 728 O O . LYS A 1 89 ? -9.046 -7.603 -10.597 1.00 92.12 89 LYS A O 1
ATOM 733 N N . VAL A 1 90 ? -8.860 -6.329 -8.754 1.00 91.88 90 VAL A N 1
ATOM 734 C CA . VAL A 1 90 ? -8.644 -7.430 -7.810 1.00 91.88 90 VAL A CA 1
ATOM 735 C C . VAL A 1 90 ? -9.684 -7.331 -6.705 1.00 91.88 90 VAL A C 1
ATOM 737 O O . VAL A 1 90 ? -9.764 -6.317 -6.021 1.00 91.88 90 VAL A O 1
ATOM 740 N N . ASP A 1 91 ? -10.489 -8.377 -6.540 1.00 92.56 91 ASP A N 1
ATOM 741 C CA . ASP A 1 91 ? -11.311 -8.564 -5.342 1.00 92.56 91 ASP A CA 1
ATOM 742 C C . ASP A 1 91 ? -10.381 -9.074 -4.232 1.00 92.56 91 ASP A C 1
ATOM 744 O O . ASP A 1 91 ? -9.881 -10.198 -4.315 1.00 92.56 91 ASP A O 1
ATOM 748 N N . LEU A 1 92 ? -10.079 -8.221 -3.249 1.00 91.25 92 LEU A N 1
ATOM 749 C CA . LEU A 1 92 ? -9.132 -8.533 -2.179 1.00 91.25 92 LEU A CA 1
ATOM 750 C C . LEU A 1 92 ? -9.626 -9.686 -1.307 1.00 91.25 92 LEU A C 1
ATOM 752 O O . LEU A 1 92 ? -8.822 -10.526 -0.914 1.00 91.25 92 LEU A O 1
ATOM 756 N N . CYS A 1 93 ? -10.934 -9.783 -1.062 1.00 90.50 93 CYS A N 1
ATOM 757 C CA . CYS A 1 93 ? -11.497 -10.864 -0.259 1.00 90.50 93 CYS A CA 1
ATOM 758 C C . CYS A 1 93 ? -11.212 -12.225 -0.913 1.00 90.50 93 CYS A C 1
ATOM 760 O O . CYS A 1 93 ? -10.672 -13.120 -0.266 1.00 90.50 93 CYS A O 1
ATOM 762 N N . LYS A 1 94 ? -11.475 -12.343 -2.222 1.00 91.31 94 LYS A N 1
ATOM 763 C CA . LYS A 1 94 ? -11.194 -13.563 -3.006 1.00 91.31 94 LYS A CA 1
ATOM 764 C C . LYS A 1 94 ? -9.706 -13.797 -3.246 1.00 91.31 94 LYS A C 1
ATOM 766 O O . LYS A 1 94 ? -9.267 -14.938 -3.399 1.00 91.31 94 LYS A O 1
ATOM 771 N N . PHE A 1 95 ? -8.925 -12.721 -3.328 1.00 91.56 95 PHE A N 1
ATOM 772 C CA . PHE A 1 95 ? -7.480 -12.812 -3.476 1.00 91.56 95 PHE A CA 1
ATOM 773 C C . PHE A 1 95 ? -6.858 -13.512 -2.269 1.00 91.56 95 PHE A C 1
ATOM 775 O O . PHE A 1 95 ? -6.070 -14.428 -2.468 1.00 91.56 95 PHE A O 1
ATOM 782 N N . PHE A 1 96 ? -7.254 -13.168 -1.042 1.00 90.19 96 PHE A N 1
ATOM 783 C CA . PHE A 1 96 ? -6.702 -13.809 0.155 1.00 90.19 96 PHE A CA 1
ATOM 784 C C . PHE A 1 96 ? -7.101 -15.282 0.316 1.00 90.19 96 PHE A C 1
ATOM 786 O O . PHE A 1 96 ? -6.339 -16.045 0.901 1.00 90.19 96 PHE A O 1
ATOM 793 N N . GLU A 1 97 ? -8.221 -15.719 -0.266 1.00 89.56 97 GLU A N 1
ATOM 794 C CA . GLU A 1 97 ? -8.584 -17.145 -0.327 1.00 89.56 97 GLU A CA 1
ATOM 795 C C . GLU A 1 97 ? -7.665 -17.949 -1.263 1.00 89.56 97 GLU A C 1
ATOM 797 O O . GLU A 1 97 ? -7.380 -19.120 -1.018 1.00 89.56 97 GLU A O 1
ATOM 802 N N . SER A 1 98 ? -7.209 -17.342 -2.366 1.00 88.19 98 SER A N 1
ATOM 803 C CA . SER A 1 98 ? -6.337 -18.006 -3.346 1.00 88.19 98 SER A CA 1
ATOM 804 C C . SER A 1 98 ? -5.339 -17.038 -4.009 1.00 88.19 98 SER A C 1
ATOM 806 O O . SER A 1 98 ? -5.466 -16.744 -5.204 1.00 88.19 98 SER A O 1
ATOM 808 N N . PRO A 1 99 ? -4.298 -16.574 -3.282 1.00 83.00 99 PRO A N 1
ATOM 809 C CA . PRO A 1 99 ? -3.411 -15.500 -3.750 1.00 83.00 99 PRO A CA 1
ATOM 810 C C . PRO A 1 99 ? -2.672 -15.839 -5.047 1.00 83.00 99 PRO A C 1
ATOM 812 O O . PRO A 1 99 ? -2.446 -14.980 -5.895 1.00 83.00 99 PRO A O 1
ATOM 815 N N . ASN A 1 100 ? -2.360 -17.122 -5.249 1.00 84.62 100 ASN A N 1
ATOM 816 C CA . ASN A 1 100 ? -1.597 -17.609 -6.399 1.00 84.62 100 ASN A CA 1
ATOM 817 C C . ASN A 1 100 ? -2.426 -17.751 -7.690 1.00 84.62 100 ASN A C 1
ATOM 819 O O . ASN A 1 100 ? -1.873 -18.123 -8.723 1.00 84.62 100 ASN A O 1
ATOM 823 N N . ARG A 1 101 ? -3.735 -17.451 -7.670 1.00 85.50 101 ARG A N 1
ATOM 824 C CA . ARG A 1 101 ? -4.597 -17.526 -8.866 1.00 85.50 101 ARG A CA 1
ATOM 825 C C . ARG A 1 101 ? -4.202 -16.501 -9.932 1.00 85.50 101 ARG A C 1
ATOM 827 O O . ARG A 1 101 ? -4.332 -16.767 -11.124 1.00 85.50 101 ARG A O 1
ATOM 834 N N . HIS A 1 102 ? -3.721 -15.333 -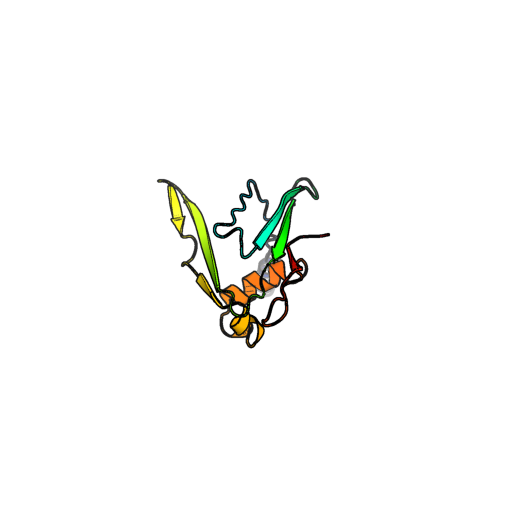9.506 1.00 84.12 102 HIS A N 1
ATOM 835 C CA . HIS A 1 102 ? -3.292 -14.262 -10.398 1.00 84.12 102 HIS A CA 1
ATOM 836 C C . HIS A 1 102 ? -1.841 -13.868 -10.084 1.00 84.12 102 HIS A C 1
ATOM 838 O O . HIS A 1 102 ? -1.590 -13.267 -9.038 1.00 84.12 102 HIS A O 1
ATOM 844 N N . PRO A 1 103 ? -0.876 -14.151 -10.982 1.00 87.06 103 PRO A N 1
ATOM 845 C CA . PRO A 1 103 ? 0.543 -13.976 -10.679 1.00 87.06 103 PRO A CA 1
ATOM 846 C C . PRO A 1 103 ? 0.940 -12.509 -10.467 1.00 87.06 103 PRO A C 1
ATOM 848 O O . PRO A 1 103 ? 1.761 -12.222 -9.603 1.00 87.06 103 PRO A O 1
ATOM 851 N N . LEU A 1 104 ? 0.341 -11.559 -11.200 1.00 87.88 104 LEU A N 1
ATOM 852 C CA . LEU A 1 104 ? 0.678 -10.137 -11.045 1.00 87.88 104 LEU A CA 1
ATOM 853 C C . LEU A 1 104 ? 0.257 -9.561 -9.677 1.00 87.88 104 LEU A C 1
ATOM 855 O O . LEU A 1 104 ? 1.122 -9.009 -8.996 1.00 87.88 104 LEU A O 1
ATOM 859 N N . PRO A 1 105 ? -1.007 -9.696 -9.220 1.00 89.00 105 PRO A N 1
ATOM 860 C CA . PRO A 1 105 ? -1.387 -9.327 -7.856 1.00 89.00 105 PRO A CA 1
ATOM 861 C C . PRO A 1 105 ? -0.573 -10.046 -6.779 1.00 89.00 105 PRO A C 1
ATOM 863 O O . PRO A 1 105 ? -0.213 -9.413 -5.794 1.00 89.00 105 PRO A O 1
ATOM 866 N N . ALA A 1 106 ? -0.230 -11.324 -6.975 1.00 91.00 106 ALA A N 1
ATOM 867 C CA . ALA A 1 106 ? 0.596 -12.073 -6.028 1.00 91.00 106 ALA A CA 1
ATOM 868 C C . ALA A 1 106 ? 1.996 -11.459 -5.864 1.00 91.00 106 ALA A C 1
ATOM 870 O O . ALA A 1 106 ? 2.453 -11.251 -4.741 1.00 91.00 106 ALA A O 1
ATOM 871 N N . ILE A 1 107 ? 2.653 -11.109 -6.977 1.00 89.50 107 ILE A N 1
ATOM 872 C CA . ILE A 1 107 ? 3.956 -10.431 -6.967 1.00 89.50 107 ILE A CA 1
ATOM 873 C C . ILE A 1 107 ? 3.840 -9.060 -6.294 1.00 89.50 107 ILE A C 1
ATOM 875 O O . ILE A 1 107 ? 4.647 -8.735 -5.429 1.00 89.50 107 ILE A O 1
ATOM 879 N N . MET A 1 108 ? 2.822 -8.270 -6.646 1.00 88.44 108 MET A N 1
ATOM 880 C CA . MET A 1 108 ? 2.602 -6.958 -6.028 1.00 88.44 108 MET A CA 1
ATOM 881 C C . MET A 1 108 ? 2.378 -7.071 -4.521 1.00 88.44 108 MET A C 1
ATOM 883 O O . MET A 1 108 ? 2.985 -6.328 -3.755 1.00 88.44 108 MET A O 1
ATOM 887 N N . PHE A 1 109 ? 1.557 -8.032 -4.093 1.00 90.44 109 PHE A N 1
ATOM 888 C CA . PHE A 1 109 ? 1.287 -8.275 -2.683 1.00 90.44 109 PHE A CA 1
ATOM 889 C C . PHE A 1 109 ? 2.551 -8.701 -1.927 1.00 90.44 109 PHE A C 1
ATOM 891 O O . PHE A 1 109 ? 2.772 -8.253 -0.807 1.00 90.44 109 PHE A O 1
ATOM 898 N N . HIS A 1 110 ? 3.436 -9.484 -2.550 1.00 89.62 110 HIS A N 1
ATOM 899 C CA . HIS A 1 110 ? 4.702 -9.890 -1.938 1.00 89.62 110 HIS A CA 1
ATOM 900 C C . HIS A 1 110 ? 5.594 -8.706 -1.529 1.00 89.62 110 HIS A C 1
ATOM 902 O O . HIS A 1 110 ? 6.315 -8.816 -0.543 1.00 89.62 110 HIS A O 1
ATOM 908 N N . TYR A 1 111 ? 5.532 -7.576 -2.239 1.00 86.75 111 TYR A N 1
ATOM 909 C CA . TYR A 1 111 ? 6.292 -6.374 -1.879 1.00 86.75 111 TYR A CA 1
ATOM 910 C C . TYR A 1 111 ? 5.683 -5.580 -0.717 1.00 86.75 111 TYR A C 1
ATOM 912 O O . TYR A 1 111 ? 6.394 -4.809 -0.078 1.00 86.75 111 TYR A O 1
ATOM 920 N N . VAL A 1 112 ? 4.383 -5.735 -0.456 1.00 89.19 112 VAL A N 1
ATOM 921 C CA . VAL A 1 112 ? 3.656 -4.940 0.551 1.00 89.19 112 VAL A CA 1
ATOM 922 C C . VAL A 1 112 ? 3.258 -5.732 1.793 1.00 89.19 112 VAL A C 1
ATOM 924 O O . VAL A 1 112 ? 3.027 -5.119 2.829 1.00 89.19 112 VAL A O 1
ATOM 927 N N . LYS A 1 113 ? 3.206 -7.069 1.719 1.00 90.38 113 LYS A N 1
ATOM 928 C CA . LYS A 1 113 ? 2.704 -7.965 2.778 1.00 90.38 113 LYS A CA 1
ATOM 929 C C . LYS A 1 113 ? 3.360 -7.745 4.147 1.00 90.38 113 LYS A C 1
ATOM 931 O O . LYS A 1 113 ? 2.684 -7.866 5.157 1.00 90.38 113 LYS A O 1
ATOM 936 N N . ASP A 1 114 ? 4.649 -7.404 4.171 1.00 90.06 114 ASP A N 1
ATOM 937 C CA . ASP A 1 114 ? 5.426 -7.249 5.408 1.00 90.06 114 ASP A CA 1
ATOM 938 C C . ASP A 1 114 ? 5.241 -5.850 6.024 1.00 90.06 114 ASP A C 1
ATOM 940 O O . ASP A 1 114 ? 5.653 -5.597 7.151 1.00 90.06 114 ASP A O 1
ATOM 944 N N . PHE A 1 115 ? 4.602 -4.942 5.283 1.00 90.56 115 PHE A N 1
ATOM 945 C CA . PHE A 1 115 ? 4.338 -3.558 5.669 1.00 90.56 115 PHE A CA 1
ATOM 946 C C . PHE A 1 115 ? 2.840 -3.274 5.799 1.00 90.56 115 PHE A C 1
ATOM 948 O O . PHE A 1 115 ? 2.453 -2.114 5.851 1.00 90.56 115 PHE A O 1
ATOM 955 N N . THR A 1 116 ? 1.973 -4.289 5.784 1.00 92.12 116 THR A N 1
ATOM 956 C CA . THR A 1 116 ? 0.524 -4.087 5.879 1.00 92.12 116 THR A CA 1
ATOM 957 C C . THR A 1 116 ? -0.127 -5.051 6.853 1.00 92.12 116 THR A C 1
ATOM 959 O O . THR A 1 116 ? 0.279 -6.202 6.983 1.00 92.12 116 THR A O 1
ATOM 962 N N . ASN A 1 117 ? -1.185 -4.584 7.511 1.00 92.25 117 ASN A N 1
ATOM 963 C CA . ASN A 1 117 ? -2.066 -5.425 8.317 1.00 92.25 117 ASN A CA 1
ATOM 964 C C . ASN A 1 117 ? -3.231 -6.026 7.500 1.00 92.25 117 ASN A C 1
ATOM 966 O O . ASN A 1 117 ? -4.008 -6.823 8.021 1.00 92.25 117 ASN A O 1
ATOM 970 N N . VAL A 1 118 ? -3.342 -5.687 6.210 1.00 90.44 118 VAL A N 1
ATOM 971 C CA . VAL A 1 118 ? -4.363 -6.203 5.290 1.00 90.44 118 VAL A CA 1
ATOM 972 C C . VAL A 1 118 ? -3.865 -7.513 4.675 1.00 90.44 118 VAL A C 1
ATOM 974 O O . VAL A 1 118 ? -3.425 -7.553 3.528 1.00 90.44 118 VAL A O 1
ATOM 977 N N . ASN A 1 119 ? -3.873 -8.588 5.462 1.00 89.25 119 ASN A N 1
ATOM 978 C CA . ASN A 1 119 ? -3.333 -9.898 5.072 1.00 89.25 119 ASN A CA 1
ATOM 979 C C . ASN A 1 119 ? -4.329 -11.064 5.218 1.00 89.25 119 ASN A C 1
ATOM 981 O O . ASN A 1 119 ? -3.954 -12.218 5.009 1.00 89.25 119 ASN A O 1
ATOM 985 N N . HIS A 1 120 ? -5.580 -10.771 5.569 1.00 86.38 120 HIS A N 1
ATOM 986 C CA . HIS A 1 120 ? -6.623 -11.760 5.812 1.00 86.38 120 HIS A CA 1
ATOM 987 C C . HIS A 1 120 ? -7.807 -11.573 4.859 1.00 86.38 120 HIS A C 1
ATOM 989 O O . HIS A 1 120 ? -8.053 -10.483 4.338 1.00 86.38 120 HIS A O 1
ATOM 995 N N . SER A 1 121 ? -8.570 -12.648 4.646 1.00 87.06 121 SER A N 1
ATOM 996 C CA . SER A 1 121 ? -9.844 -12.568 3.935 1.00 87.06 121 SER A CA 1
ATOM 997 C C . SER A 1 121 ? -10.853 -11.733 4.727 1.00 87.06 121 SER A C 1
ATOM 999 O O . SER A 1 121 ? -10.819 -11.682 5.957 1.00 87.06 121 SER A O 1
ATOM 1001 N N . CYS A 1 122 ? -11.772 -11.093 4.010 1.00 87.44 122 CYS A N 1
ATOM 1002 C CA . CYS A 1 122 ? -12.878 -10.325 4.579 1.00 87.44 122 CYS A CA 1
ATOM 1003 C C . CYS A 1 122 ? -13.709 -11.160 5.578 1.00 87.44 122 CYS A C 1
ATOM 1005 O O . CYS A 1 122 ? -13.736 -12.389 5.464 1.00 87.44 122 CYS A O 1
ATOM 1007 N N . PRO A 1 123 ? -14.417 -10.522 6.531 1.00 92.06 123 PRO A N 1
ATOM 1008 C CA . PRO A 1 123 ? -14.725 -9.088 6.610 1.00 92.06 123 PRO A CA 1
ATOM 1009 C C . PRO A 1 123 ? -13.658 -8.229 7.307 1.00 92.06 123 PRO A C 1
ATOM 1011 O O . PRO A 1 123 ? -13.011 -8.660 8.256 1.00 92.06 123 PRO A O 1
ATOM 1014 N N . PHE A 1 124 ? -13.545 -6.971 6.876 1.00 91.62 124 PHE A N 1
ATOM 1015 C CA . PHE A 1 124 ? -12.829 -5.927 7.612 1.00 91.62 124 PHE A CA 1
ATOM 1016 C C . PHE A 1 124 ? -13.816 -5.179 8.504 1.00 91.62 124 PHE A C 1
ATOM 1018 O O . PHE A 1 124 ? -14.777 -4.597 8.002 1.00 91.62 124 PHE A O 1
ATOM 1025 N N . LEU A 1 125 ? -13.615 -5.235 9.819 1.00 93.75 125 LEU A N 1
ATOM 1026 C CA . LEU A 1 125 ? -14.592 -4.751 10.794 1.00 93.75 125 LEU A CA 1
ATOM 1027 C C . LEU A 1 125 ? -14.638 -3.219 10.867 1.00 93.75 125 LEU A C 1
ATOM 1029 O O . LEU A 1 125 ? -13.637 -2.535 10.657 1.00 93.75 125 LEU A O 1
ATOM 1033 N N . ALA A 1 126 ? -15.806 -2.681 11.214 1.00 94.25 126 ALA A N 1
ATOM 1034 C CA . ALA A 1 126 ? -15.959 -1.266 11.541 1.00 94.25 126 ALA A CA 1
ATOM 1035 C C . ALA A 1 126 ? -15.078 -0.862 12.738 1.00 94.25 126 ALA A C 1
ATOM 1037 O O . ALA A 1 126 ? -14.811 -1.671 13.626 1.00 94.25 126 ALA A O 1
ATOM 1038 N N . ASN A 1 127 ? -14.681 0.410 12.778 1.00 94.12 127 ASN A N 1
ATOM 1039 C CA . ASN A 1 127 ? -13.797 1.008 13.783 1.00 94.12 127 ASN A CA 1
ATOM 1040 C C . ASN A 1 127 ? -12.411 0.344 13.862 1.00 94.12 127 ASN A C 1
ATOM 1042 O O . ASN A 1 127 ? -11.787 0.314 14.922 1.00 94.12 127 ASN A O 1
ATOM 1046 N N . THR A 1 128 ? -11.932 -0.210 12.745 1.00 94.69 128 THR A N 1
ATOM 1047 C CA . THR A 1 128 ? -10.571 -0.747 12.623 1.00 94.69 128 THR A CA 1
ATOM 1048 C C . THR A 1 128 ? -9.730 0.098 11.675 1.00 94.69 128 THR A C 1
ATOM 1050 O O . THR A 1 128 ? -10.249 0.935 10.931 1.00 94.69 128 THR A O 1
ATOM 1053 N N . TYR A 1 129 ? -8.414 -0.107 11.716 1.00 94.06 129 TYR A N 1
ATOM 1054 C CA . TYR A 1 129 ? -7.464 0.614 10.878 1.00 94.06 129 TYR A CA 1
ATOM 1055 C C . TYR A 1 129 ? -6.876 -0.313 9.818 1.00 94.06 129 TYR A C 1
ATOM 1057 O O . TYR A 1 129 ? -6.385 -1.391 10.143 1.00 94.06 129 TYR A O 1
ATOM 1065 N N . MET A 1 130 ? -6.891 0.124 8.561 1.00 93.56 130 MET A N 1
ATOM 1066 C CA . MET A 1 130 ? -6.092 -0.477 7.494 1.00 93.56 130 MET A CA 1
ATOM 1067 C C . MET A 1 130 ? -4.816 0.330 7.322 1.00 93.56 130 MET A C 1
ATOM 1069 O O . MET A 1 130 ? -4.857 1.549 7.143 1.00 93.56 130 MET A O 1
ATOM 1073 N N . GLU A 1 131 ? -3.687 -0.356 7.365 1.00 93.94 131 GLU A N 1
ATOM 1074 C CA . GLU A 1 131 ? -2.373 0.257 7.478 1.00 93.94 131 GLU A CA 1
ATOM 1075 C C . GLU A 1 131 ? -1.431 -0.302 6.409 1.00 93.94 131 GLU A C 1
ATOM 1077 O O . GLU A 1 131 ? -1.383 -1.510 6.166 1.00 93.94 131 GLU A O 1
ATOM 1082 N N . LEU A 1 132 ? -0.692 0.593 5.751 1.00 91.94 132 LEU A N 1
ATOM 1083 C CA . LEU A 1 132 ? 0.424 0.274 4.864 1.00 91.94 132 LEU A CA 1
ATOM 1084 C C . LEU A 1 132 ? 1.590 1.208 5.198 1.00 91.94 132 LEU A C 1
ATOM 1086 O O . LEU A 1 132 ? 1.478 2.418 5.021 1.00 91.94 132 LEU A O 1
ATOM 1090 N N . GLY A 1 133 ? 2.697 0.651 5.669 1.00 86.44 133 GLY A N 1
ATOM 1091 C CA . GLY A 1 133 ? 3.887 1.377 6.091 1.00 86.44 133 GLY A CA 1
ATOM 1092 C C . GLY A 1 133 ? 4.601 0.674 7.241 1.00 86.44 133 GLY A C 1
ATOM 1093 O O . GLY A 1 133 ? 4.207 -0.402 7.680 1.00 86.44 133 GLY A O 1
ATOM 1094 N N . ALA A 1 134 ? 5.677 1.284 7.725 1.00 70.12 134 ALA A N 1
ATOM 1095 C CA . ALA A 1 134 ? 6.370 0.855 8.934 1.00 70.12 134 ALA A CA 1
ATOM 1096 C C . ALA A 1 134 ? 5.938 1.800 10.054 1.00 70.12 134 ALA A C 1
ATOM 1098 O O . ALA A 1 134 ? 6.305 2.987 10.047 1.00 70.12 134 ALA A O 1
ATOM 1099 N N . PHE A 1 135 ? 5.117 1.259 10.949 1.00 57.62 135 PHE A N 1
ATOM 1100 C CA . PHE A 1 135 ? 4.631 1.906 12.161 1.00 57.62 135 PHE A CA 1
ATOM 1101 C C . PHE A 1 135 ? 5.514 1.504 13.339 1.00 57.62 135 PHE A C 1
ATOM 1103 O O . PHE A 1 135 ? 5.886 0.311 13.415 1.00 57.62 135 PHE A O 1
#

pLDDT: mean 86.25, std 11.46, range [50.97, 96.5]

Sequence (135 aa):
MRSTHLAILLFTLKLGLVVGSFKFQNLECTVHIPRIASVEECRIRAINRTQNLLNLRLHLKETISNLQVNFKILKRERGGWHPFLYSMKVDLCKFFES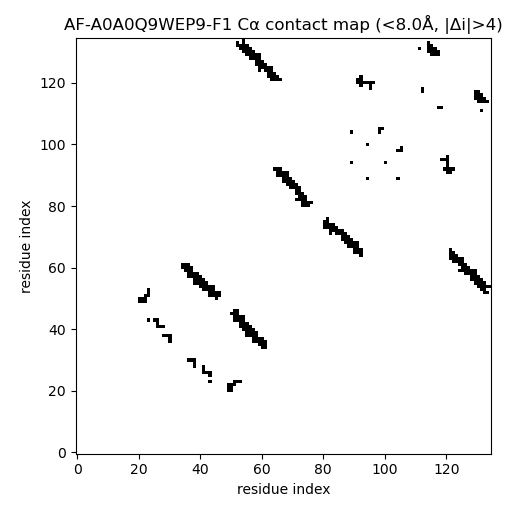PNRHPLPAIMFHYVKDFTNVNHSCPFLANTYMELGAF

Solvent-accessible surface area (backbone atoms only — not comparable to full-atom values): 8360 Å² total; per-residue (Å²): 121,73,67,61,55,53,52,52,52,56,55,61,69,60,68,70,83,82,80,85,80,68,65,81,90,80,81,87,84,84,71,94,54,68,74,47,33,47,80,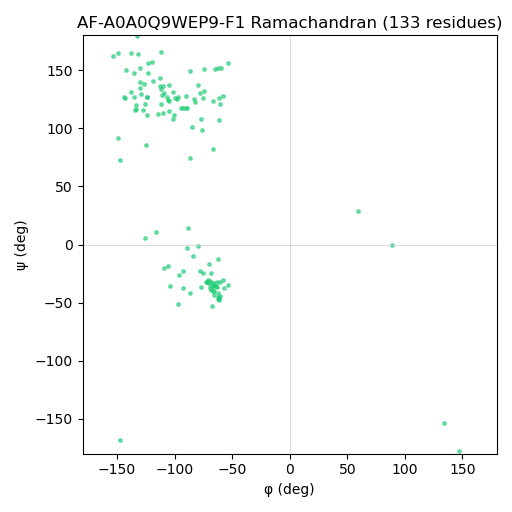79,39,73,47,78,45,78,76,55,100,68,38,50,44,56,38,38,30,33,41,24,61,42,64,41,70,74,50,76,48,79,46,74,48,68,39,82,53,93,94,45,79,40,74,72,48,76,76,42,79,42,50,48,34,60,33,55,76,45,47,78,79,43,65,67,64,37,54,57,44,67,78,42,56,92,32,35,78,82,78,67,50,54,67,46,57,47,78,37,75,50,40,36,34,90,128

Nearest PDB structures (foldseek):
  7uzt-assembly1_A-2  TM=4.764E-01  e=1.138E+00  Astrovirus MLB1

Radius of gyration: 20.41 Å; Cα contacts (8 Å, |Δi|>4): 198; chains: 1; bounding box: 60×39×39 Å

Organism: Drosophila virilis (NCBI:txid7244)

InterPro domains:
  IPR010512 Protein of unknown function DUF1091 [PF06477] (69-129)